Protein AF-A0A349XZQ8-F1 (afdb_monomer_lite)

pLDDT: mean 75.04, std 19.47, range [43.38, 98.56]

Structure (mmCIF, N/CA/C/O backbone):
data_AF-A0A349XZQ8-F1
#
_entry.id   AF-A0A349XZQ8-F1
#
loop_
_atom_site.group_PDB
_atom_site.id
_atom_site.type_symbol
_atom_site.label_atom_id
_atom_site.label_alt_id
_atom_site.label_comp_id
_atom_site.label_asym_id
_atom_site.label_entity_id
_atom_site.label_seq_id
_atom_site.pdbx_PDB_ins_code
_atom_site.Cartn_x
_atom_site.Cartn_y
_atom_site.Cartn_z
_atom_site.occupancy
_atom_site.B_iso_or_equiv
_atom_site.auth_seq_id
_atom_site.auth_comp_id
_atom_site.auth_asym_id
_atom_site.auth_atom_id
_atom_site.pdbx_PDB_model_num
ATOM 1 N N . MET A 1 1 ? -0.243 60.048 -34.973 1.00 51.53 1 MET A N 1
ATOM 2 C CA . MET A 1 1 ? -0.980 59.401 -33.859 1.00 51.53 1 MET A CA 1
ATOM 3 C C . MET A 1 1 ? -1.787 58.177 -34.291 1.00 51.53 1 MET A C 1
ATOM 5 O O . MET A 1 1 ? -1.646 57.146 -33.662 1.00 51.53 1 MET A O 1
ATOM 9 N N . LYS A 1 2 ? -2.545 58.212 -35.398 1.00 52.25 2 LYS A N 1
ATOM 10 C CA . LYS A 1 2 ? -3.366 57.066 -35.855 1.00 52.25 2 LYS A CA 1
ATOM 11 C C . LYS A 1 2 ? -2.578 55.790 -36.210 1.00 52.25 2 LYS A C 1
ATOM 13 O O . LYS A 1 2 ? -3.070 54.706 -35.944 1.00 52.25 2 LYS A O 1
ATOM 18 N N . LYS A 1 3 ? -1.357 55.924 -36.753 1.00 51.78 3 LYS A N 1
ATOM 19 C CA . LYS A 1 3 ? -0.509 54.797 -37.204 1.00 51.78 3 LYS A CA 1
ATOM 20 C C . LYS A 1 3 ? 0.263 54.091 -36.076 1.00 51.78 3 LYS A C 1
ATOM 22 O O . LYS A 1 3 ? 0.659 52.947 -36.226 1.00 51.78 3 LYS A O 1
ATOM 27 N N . LEU A 1 4 ? 0.450 54.774 -34.943 1.00 59.44 4 LEU A N 1
ATOM 28 C CA . LEU A 1 4 ? 1.092 54.216 -33.744 1.00 59.44 4 LEU A CA 1
ATOM 29 C C . LEU A 1 4 ? 0.122 53.315 -32.968 1.00 59.44 4 LEU A C 1
ATOM 31 O O . LEU A 1 4 ? 0.510 52.250 -32.503 1.00 59.44 4 LEU A O 1
ATOM 35 N N . VAL A 1 5 ? -1.157 53.698 -32.912 1.00 58.81 5 VAL A N 1
ATOM 36 C CA . VAL A 1 5 ? -2.213 52.908 -32.257 1.00 58.81 5 VAL A CA 1
ATOM 37 C C . VAL A 1 5 ? -2.501 51.611 -33.028 1.00 58.81 5 VAL A C 1
ATOM 39 O O . VAL A 1 5 ? -2.750 50.578 -32.416 1.00 58.81 5 VAL A O 1
ATOM 42 N N . THR A 1 6 ? -2.394 51.625 -34.365 1.00 58.97 6 THR A N 1
ATOM 43 C CA . THR A 1 6 ? -2.598 50.423 -35.198 1.00 58.97 6 THR A CA 1
ATOM 44 C C . THR A 1 6 ? -1.443 49.423 -35.094 1.00 58.97 6 THR A C 1
ATOM 46 O O . THR A 1 6 ? -1.692 48.223 -35.116 1.00 58.97 6 THR A O 1
ATOM 49 N N . SER A 1 7 ? -0.195 49.880 -34.918 1.00 55.06 7 SER A N 1
ATOM 50 C CA . SER A 1 7 ? 0.945 48.978 -34.684 1.00 55.06 7 SER A CA 1
ATOM 51 C C . SER A 1 7 ? 0.903 48.314 -33.307 1.00 55.06 7 SER A C 1
ATOM 53 O O . SER A 1 7 ? 1.199 47.129 -33.211 1.00 55.06 7 SER A O 1
ATOM 55 N N . ILE A 1 8 ? 0.494 49.026 -32.251 1.00 59.47 8 ILE A N 1
ATOM 56 C CA . ILE A 1 8 ? 0.401 48.452 -30.894 1.00 59.47 8 ILE A CA 1
ATOM 57 C C . ILE A 1 8 ? -0.689 47.367 -30.822 1.00 59.47 8 ILE A C 1
ATOM 59 O O . ILE A 1 8 ? -0.495 46.345 -30.167 1.00 59.47 8 ILE A O 1
ATOM 63 N N . ALA A 1 9 ? -1.791 47.527 -31.564 1.00 53.91 9 ALA A N 1
ATOM 64 C CA . ALA A 1 9 ? -2.838 46.507 -31.661 1.00 53.91 9 ALA A CA 1
ATOM 65 C C . ALA A 1 9 ? -2.365 45.217 -32.364 1.00 53.91 9 ALA A C 1
ATOM 67 O O . ALA A 1 9 ? -2.815 44.130 -32.011 1.00 53.91 9 ALA A O 1
ATOM 68 N N . LEU A 1 10 ? -1.430 45.314 -33.318 1.00 53.53 10 LEU A N 1
ATOM 69 C CA . LEU A 1 10 ? -0.896 44.147 -34.027 1.00 53.53 10 LEU A CA 1
ATOM 70 C C . LEU A 1 10 ? 0.109 43.351 -33.174 1.00 53.53 10 LEU A C 1
ATOM 72 O O . LEU A 1 10 ? 0.131 42.125 -33.238 1.00 53.53 10 LEU A O 1
ATOM 76 N N . PHE A 1 11 ? 0.890 44.024 -32.319 1.00 53.72 11 PHE A N 1
ATOM 77 C CA . PHE A 1 11 ? 1.784 43.353 -31.365 1.00 53.72 11 PHE A CA 1
ATOM 78 C C . PHE A 1 11 ? 1.019 42.622 -30.250 1.00 53.72 11 PHE A C 1
ATOM 80 O O . PHE A 1 11 ? 1.453 41.559 -29.810 1.00 53.72 11 PHE A O 1
ATOM 87 N N . ALA A 1 12 ? -0.153 43.125 -29.847 1.00 54.28 12 ALA A N 1
ATOM 88 C CA . ALA A 1 12 ? -1.011 42.452 -28.870 1.00 54.28 12 ALA A CA 1
ATOM 89 C C . ALA A 1 12 ? -1.652 41.153 -29.408 1.00 54.28 12 ALA A C 1
ATOM 91 O O . ALA A 1 12 ? -1.959 40.263 -28.622 1.00 54.28 12 ALA A O 1
ATOM 92 N N . ALA A 1 13 ? -1.801 41.003 -30.730 1.00 52.22 13 ALA A N 1
ATOM 93 C CA . ALA A 1 13 ? -2.339 39.786 -31.347 1.00 52.22 13 ALA A CA 1
ATOM 94 C C . ALA A 1 13 ? -1.288 38.672 -31.556 1.00 52.22 13 ALA A C 1
ATOM 96 O O . ALA A 1 13 ? -1.654 37.516 -31.747 1.00 52.22 13 ALA A O 1
ATOM 97 N N . ILE A 1 14 ? 0.010 38.993 -31.483 1.00 56.62 14 ILE A N 1
ATOM 98 C CA . ILE A 1 14 ? 1.114 38.016 -31.596 1.00 56.62 14 ILE A CA 1
ATOM 99 C C . ILE A 1 14 ? 1.583 37.535 -30.204 1.00 56.62 14 ILE A C 1
ATOM 101 O O . ILE A 1 14 ? 2.207 36.484 -30.077 1.00 56.62 14 ILE A O 1
ATOM 105 N N . GLY A 1 15 ? 1.209 38.240 -29.130 1.00 48.34 15 GLY A N 1
ATOM 106 C CA . GLY A 1 15 ? 1.578 37.911 -27.747 1.00 48.34 15 GLY A CA 1
ATOM 107 C C . GLY A 1 15 ? 0.819 36.747 -27.090 1.00 48.34 15 GLY A C 1
ATOM 108 O O . GLY A 1 15 ? 1.121 36.414 -25.949 1.00 48.34 15 GLY A O 1
ATOM 109 N N . CYS A 1 16 ? -0.133 36.104 -27.775 1.00 50.78 16 CYS A N 1
ATOM 110 C CA . CYS A 1 16 ? -0.908 34.976 -27.228 1.00 50.78 16 CYS A CA 1
ATOM 111 C C . CYS A 1 16 ? -0.413 33.583 -27.662 1.00 50.78 16 CYS A C 1
ATOM 113 O O . CYS A 1 16 ? -1.126 32.607 -27.461 1.00 50.78 16 CYS A O 1
ATOM 115 N N . SER A 1 17 ? 0.785 33.456 -28.243 1.00 53.53 17 SER A N 1
ATOM 116 C CA . SER A 1 17 ? 1.308 32.151 -28.707 1.00 53.53 17 SER A CA 1
ATOM 117 C C . SER A 1 17 ? 2.655 31.744 -28.104 1.00 53.53 17 SER A C 1
ATOM 119 O O . SER A 1 17 ? 3.374 30.960 -28.711 1.00 53.53 17 SER A O 1
ATOM 121 N N . PHE A 1 18 ? 3.029 32.253 -26.926 1.00 47.75 18 PHE A N 1
ATOM 122 C CA . PHE A 1 18 ? 4.269 31.822 -26.264 1.00 47.75 18 PHE A CA 1
ATOM 123 C C . PHE A 1 18 ? 4.128 31.690 -24.742 1.00 47.75 18 PHE A C 1
ATOM 125 O O . PHE A 1 18 ? 4.991 32.101 -23.976 1.00 47.75 18 PHE A O 1
ATOM 132 N N . THR A 1 19 ? 3.060 31.045 -24.276 1.00 44.72 19 THR A N 1
ATOM 133 C CA . THR A 1 19 ? 3.224 30.168 -23.112 1.00 44.72 19 THR A CA 1
ATOM 134 C C . THR A 1 19 ? 3.639 28.811 -23.655 1.00 44.72 19 THR A C 1
ATOM 136 O O . THR A 1 19 ? 2.799 27.949 -23.906 1.00 44.72 19 THR A O 1
ATOM 139 N N . VAL A 1 20 ? 4.944 28.630 -23.871 1.00 48.53 20 VAL A N 1
ATOM 140 C CA . VAL A 1 20 ? 5.521 2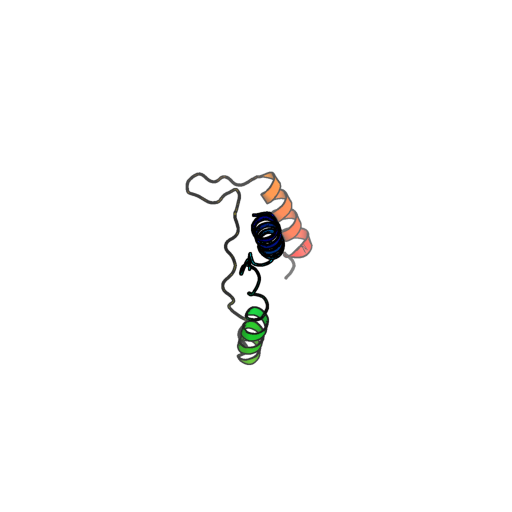7.286 -23.841 1.00 48.53 20 VAL A CA 1
ATOM 141 C C . VAL A 1 20 ? 5.324 26.810 -22.407 1.00 48.53 20 VAL A C 1
ATOM 143 O O . VAL A 1 20 ? 6.123 27.085 -21.518 1.00 48.53 20 VAL A O 1
ATOM 146 N N . ALA A 1 21 ? 4.187 26.164 -22.168 1.00 43.38 21 ALA A N 1
ATOM 147 C CA . ALA A 1 21 ? 4.049 25.225 -21.081 1.00 43.38 21 ALA A CA 1
ATOM 148 C C . ALA A 1 21 ? 4.991 24.064 -21.419 1.00 43.38 21 ALA A C 1
ATOM 150 O O . ALA A 1 21 ? 4.597 23.094 -22.060 1.00 43.38 21 ALA A O 1
ATOM 151 N N . SER A 1 22 ? 6.264 24.187 -21.043 1.00 45.66 22 SER A N 1
ATOM 152 C CA . SER A 1 22 ? 7.165 23.041 -20.947 1.00 45.66 22 SER A CA 1
ATOM 153 C C . SER A 1 22 ? 6.715 22.215 -19.741 1.00 45.66 22 SER A C 1
ATOM 155 O O . SER A 1 22 ? 7.273 22.305 -18.651 1.00 45.66 22 SER A O 1
ATOM 157 N N . ALA A 1 23 ? 5.621 21.489 -19.919 1.00 52.19 23 ALA A N 1
ATOM 158 C CA . ALA A 1 23 ? 5.097 20.522 -18.971 1.00 52.19 23 ALA A CA 1
ATOM 159 C C . ALA A 1 23 ? 4.441 19.384 -19.759 1.00 52.19 23 ALA A C 1
ATOM 161 O O . ALA A 1 23 ? 3.259 19.121 -19.584 1.00 52.19 23 ALA A O 1
ATOM 162 N N . ALA A 1 24 ? 5.184 18.781 -20.694 1.00 49.78 24 ALA A N 1
ATOM 163 C CA . ALA A 1 24 ? 4.863 17.484 -21.298 1.00 49.78 24 ALA A CA 1
ATOM 164 C C . ALA A 1 24 ? 6.005 16.994 -22.217 1.00 49.78 24 ALA A C 1
ATOM 166 O O . ALA A 1 24 ? 5.772 16.692 -23.381 1.00 49.78 24 ALA A O 1
ATOM 167 N N . GLU A 1 25 ? 7.241 16.904 -21.720 1.00 49.44 25 GLU A N 1
ATOM 168 C CA . GLU A 1 25 ? 8.288 16.097 -22.371 1.00 49.44 25 GLU A CA 1
ATOM 169 C C . GLU A 1 25 ? 8.932 15.165 -21.336 1.00 49.44 25 GLU A C 1
ATOM 171 O O . GLU A 1 25 ? 10.046 15.385 -20.885 1.00 49.44 25 GLU A O 1
ATOM 176 N N . GLU A 1 26 ? 8.211 14.115 -20.935 1.00 52.03 26 GLU A N 1
ATOM 177 C CA . GLU A 1 26 ? 8.785 12.949 -20.233 1.00 52.03 26 GLU A CA 1
ATOM 178 C C . GLU A 1 26 ? 8.419 11.619 -20.927 1.00 52.03 26 GLU A C 1
ATOM 180 O O . GLU A 1 26 ? 8.509 10.543 -20.348 1.00 52.03 26 GLU A O 1
ATOM 185 N N . SER A 1 27 ? 8.010 11.642 -22.201 1.00 50.56 27 SER A N 1
ATOM 186 C CA . SER A 1 27 ? 7.664 10.412 -22.936 1.00 50.56 27 SER A CA 1
ATOM 187 C C . SER A 1 27 ? 8.870 9.721 -23.595 1.00 50.56 27 SER A C 1
ATOM 189 O O . SER A 1 27 ? 8.838 8.509 -23.800 1.00 50.56 27 SER A O 1
ATOM 191 N N . HIS A 1 28 ? 9.951 10.450 -23.899 1.00 52.78 28 HIS A N 1
ATOM 192 C CA . HIS A 1 28 ? 11.125 9.907 -24.606 1.00 52.78 28 HIS A CA 1
ATOM 193 C C . HIS A 1 28 ? 12.145 9.188 -23.699 1.00 52.78 28 HIS A C 1
ATOM 195 O O . HIS A 1 28 ? 13.012 8.459 -24.181 1.00 52.78 28 HIS A O 1
ATOM 201 N N . ASP A 1 29 ? 12.037 9.358 -22.384 1.00 66.00 29 ASP A N 1
ATOM 202 C CA . ASP A 1 29 ? 12.999 8.839 -21.407 1.00 66.00 29 ASP A CA 1
ATOM 203 C C . ASP A 1 29 ? 12.636 7.423 -20.914 1.00 66.00 29 ASP A C 1
ATOM 205 O O . ASP A 1 29 ? 13.504 6.571 -20.711 1.00 66.00 29 ASP A O 1
ATOM 209 N N . LEU A 1 30 ? 11.338 7.114 -20.817 1.00 70.12 30 LEU A N 1
ATOM 210 C CA . LEU A 1 30 ? 10.854 5.828 -20.311 1.00 70.12 30 LEU A CA 1
ATOM 211 C C . LEU A 1 30 ? 11.170 4.655 -21.251 1.00 70.12 30 LEU A C 1
ATOM 213 O O . LEU A 1 30 ? 11.563 3.584 -20.784 1.00 70.12 30 LEU A O 1
ATOM 217 N N . ALA A 1 31 ? 11.028 4.858 -22.564 1.00 74.00 31 ALA A N 1
ATOM 218 C CA . ALA A 1 31 ? 11.332 3.842 -23.573 1.00 74.00 31 ALA A CA 1
ATOM 219 C C . ALA A 1 31 ? 12.821 3.458 -23.538 1.00 74.00 31 ALA A C 1
ATOM 221 O O . ALA A 1 31 ? 13.156 2.283 -23.404 1.00 74.00 31 ALA A O 1
ATOM 222 N N . THR A 1 32 ? 13.707 4.456 -23.509 1.00 75.44 32 THR A N 1
ATOM 223 C CA . THR A 1 32 ? 15.163 4.260 -23.446 1.00 75.44 32 THR A CA 1
ATOM 224 C C . THR A 1 32 ? 15.599 3.570 -22.144 1.00 75.44 32 THR A C 1
ATOM 226 O O . THR A 1 32 ? 16.405 2.637 -22.161 1.00 75.44 32 THR A O 1
ATOM 229 N N . LYS A 1 33 ? 15.030 3.969 -20.994 1.00 70.69 33 LYS A N 1
ATOM 230 C CA . LYS A 1 33 ? 15.290 3.326 -19.689 1.00 70.69 33 LYS A CA 1
ATOM 231 C C . LYS A 1 33 ? 14.799 1.876 -19.636 1.00 70.69 33 LYS A C 1
ATOM 233 O O . LYS A 1 33 ? 15.430 1.033 -18.998 1.00 70.69 33 LYS A O 1
ATOM 238 N N . THR A 1 34 ? 13.693 1.589 -20.317 1.00 73.44 34 THR A N 1
ATOM 239 C CA . THR A 1 34 ? 13.106 0.247 -20.421 1.00 73.44 34 THR A CA 1
ATOM 240 C C . THR A 1 34 ? 13.985 -0.677 -21.260 1.00 73.44 34 THR A C 1
ATOM 242 O O . THR A 1 34 ? 14.305 -1.779 -20.817 1.00 73.44 34 THR A O 1
ATOM 245 N N . GLU A 1 35 ? 14.452 -0.214 -22.421 1.00 73.69 35 GLU A N 1
ATOM 246 C CA . GLU A 1 35 ? 15.333 -0.980 -23.310 1.00 73.69 35 GLU A CA 1
ATOM 247 C C . GLU A 1 35 ? 16.658 -1.367 -22.639 1.00 73.69 35 GLU A C 1
ATOM 249 O O . GLU A 1 35 ? 17.048 -2.534 -22.682 1.00 73.69 35 GLU A O 1
ATOM 254 N N . HIS A 1 36 ? 17.322 -0.424 -21.957 1.00 69.00 36 HIS A N 1
ATOM 255 C CA . HIS A 1 36 ? 18.599 -0.688 -21.281 1.00 69.00 36 HIS A CA 1
ATOM 256 C C . HIS A 1 36 ? 18.473 -1.730 -20.158 1.00 69.00 36 HIS A C 1
ATOM 258 O O . HIS A 1 36 ? 19.356 -2.567 -19.977 1.00 69.00 36 HIS A O 1
ATOM 264 N N . ALA A 1 37 ? 17.368 -1.717 -19.411 1.00 67.38 37 ALA A N 1
ATOM 265 C CA . ALA A 1 37 ? 17.164 -2.692 -18.350 1.00 67.38 37 ALA A CA 1
ATOM 266 C C . ALA A 1 37 ? 16.809 -4.083 -18.888 1.00 67.38 37 ALA A C 1
ATOM 268 O O . ALA A 1 37 ? 17.395 -5.074 -18.450 1.00 67.38 37 ALA A O 1
ATOM 269 N N . ILE A 1 38 ? 15.923 -4.150 -19.892 1.00 71.19 38 ILE A N 1
ATOM 270 C CA . ILE A 1 38 ? 15.578 -5.407 -20.570 1.00 71.19 38 ILE A CA 1
ATOM 271 C C . ILE A 1 38 ? 16.841 -6.052 -21.155 1.00 71.19 38 ILE A C 1
ATOM 273 O O . ILE A 1 38 ? 17.049 -7.251 -20.972 1.00 71.19 38 ILE A O 1
ATOM 277 N N . ALA A 1 39 ? 17.716 -5.262 -21.788 1.00 73.69 39 ALA A N 1
ATOM 278 C CA . ALA A 1 39 ? 18.988 -5.739 -22.330 1.00 73.69 39 ALA A CA 1
ATOM 279 C C . ALA A 1 39 ? 19.942 -6.291 -21.251 1.00 73.69 39 ALA A C 1
ATOM 281 O O . ALA A 1 39 ? 20.700 -7.220 -21.523 1.00 73.69 39 ALA A O 1
ATOM 282 N N . GLY A 1 40 ? 19.886 -5.763 -20.024 1.00 70.50 40 GLY A N 1
ATOM 283 C CA . GLY A 1 40 ? 20.659 -6.253 -18.879 1.00 70.50 40 GLY A CA 1
ATOM 284 C C . GLY A 1 40 ? 20.091 -7.512 -18.212 1.00 70.50 40 GLY A C 1
ATOM 285 O O . GLY A 1 40 ? 20.735 -8.073 -17.331 1.00 70.50 40 GLY A O 1
ATOM 286 N N . GLY A 1 41 ? 18.899 -7.979 -18.600 1.00 67.50 41 GLY A N 1
ATOM 287 C CA . GLY A 1 41 ? 18.229 -9.108 -17.942 1.00 67.50 41 GLY A CA 1
ATOM 288 C C . GLY A 1 41 ? 17.709 -8.773 -16.540 1.00 67.50 41 GLY A C 1
ATOM 289 O O . GLY A 1 41 ? 17.473 -9.669 -15.730 1.00 67.50 41 GLY A O 1
ATOM 290 N N . HIS A 1 42 ? 17.550 -7.486 -16.228 1.00 68.25 42 HIS A N 1
ATOM 291 C CA . HIS A 1 42 ? 16.955 -6.997 -14.988 1.00 68.25 42 HIS A CA 1
ATOM 292 C C . HIS A 1 42 ? 15.686 -6.237 -15.366 1.00 68.25 42 HIS A C 1
ATOM 294 O O . HIS A 1 42 ? 15.686 -5.468 -16.323 1.00 68.25 42 HIS A O 1
ATOM 300 N N . PHE A 1 43 ? 14.586 -6.420 -14.639 1.00 64.25 43 PHE A N 1
ATOM 301 C CA . PHE A 1 43 ? 13.399 -5.603 -14.894 1.00 64.25 43 PHE A CA 1
ATOM 302 C C . PHE A 1 43 ? 13.764 -4.108 -14.767 1.00 64.25 43 PHE A C 1
ATOM 304 O O . PHE A 1 43 ? 14.488 -3.764 -13.827 1.00 64.25 43 PHE A O 1
ATOM 311 N N . PRO A 1 44 ? 13.313 -3.216 -15.673 1.00 70.06 44 PRO A N 1
ATOM 312 C CA . PRO A 1 44 ? 13.574 -1.786 -15.550 1.00 70.06 44 PRO A CA 1
ATOM 313 C C . PRO A 1 44 ? 13.103 -1.254 -14.210 1.00 70.06 44 PRO A C 1
ATOM 315 O O . PRO A 1 44 ? 11.908 -1.117 -13.954 1.00 70.06 44 PRO A O 1
ATOM 318 N N . VAL A 1 45 ? 14.070 -0.924 -13.352 1.00 71.19 45 VAL A N 1
ATOM 319 C CA . VAL A 1 45 ? 13.826 -0.221 -12.095 1.00 71.19 45 VAL A CA 1
ATOM 320 C C . VAL A 1 45 ? 13.619 1.252 -12.429 1.00 71.19 45 VAL A C 1
ATOM 322 O O . VAL A 1 45 ? 14.495 2.099 -12.259 1.00 71.19 45 VAL A O 1
ATOM 325 N N . ILE A 1 46 ? 12.447 1.542 -12.980 1.00 80.12 46 ILE A N 1
ATOM 326 C CA . ILE A 1 46 ? 11.964 2.901 -13.186 1.00 80.12 46 ILE A CA 1
ATOM 327 C C . ILE A 1 46 ? 11.461 3.404 -11.837 1.00 80.12 46 ILE A C 1
ATOM 329 O O . ILE A 1 46 ? 10.721 2.702 -11.142 1.00 80.12 46 ILE A O 1
ATOM 333 N N . LYS A 1 47 ? 11.867 4.619 -11.453 1.00 82.06 47 LYS A N 1
ATOM 334 C CA . LYS A 1 47 ? 11.342 5.264 -10.247 1.00 82.06 47 LYS A CA 1
ATOM 335 C C . LYS A 1 47 ? 9.824 5.438 -10.428 1.00 82.06 47 LYS A C 1
ATOM 337 O O . LYS A 1 47 ? 9.435 6.149 -11.352 1.00 82.06 47 LYS A O 1
ATOM 342 N N . PRO A 1 48 ? 8.980 4.820 -9.584 1.00 85.25 48 PRO A N 1
ATOM 343 C CA . PRO A 1 48 ? 7.543 5.001 -9.691 1.00 85.25 48 PRO A CA 1
ATOM 344 C C . PRO A 1 48 ? 7.167 6.434 -9.318 1.00 85.25 48 PRO A C 1
ATOM 346 O O . PRO A 1 48 ? 7.775 7.041 -8.430 1.00 85.25 48 PRO A O 1
ATOM 349 N N . GLU A 1 49 ? 6.142 6.953 -9.983 1.00 90.50 49 GLU A N 1
ATOM 350 C CA . GLU A 1 49 ? 5.522 8.212 -9.597 1.00 90.50 49 GLU A CA 1
ATOM 351 C C . GLU A 1 49 ? 4.795 8.062 -8.263 1.00 90.50 49 GLU A C 1
ATOM 353 O O . GLU A 1 49 ? 4.091 7.076 -8.012 1.00 90.50 49 GLU A O 1
ATOM 358 N N . GLU A 1 50 ? 4.942 9.068 -7.407 1.00 93.62 50 GLU A N 1
ATOM 359 C CA . GLU A 1 50 ? 4.264 9.092 -6.122 1.00 93.62 50 GLU A CA 1
ATOM 360 C C . GLU A 1 50 ? 2.770 9.356 -6.317 1.00 93.62 50 GLU A C 1
ATOM 362 O O . GLU A 1 50 ? 2.360 10.377 -6.865 1.00 93.62 50 GLU A O 1
ATOM 367 N N . GLN A 1 51 ? 1.949 8.413 -5.861 1.00 94.38 51 GLN A N 1
ATOM 368 C CA . GLN A 1 51 ? 0.498 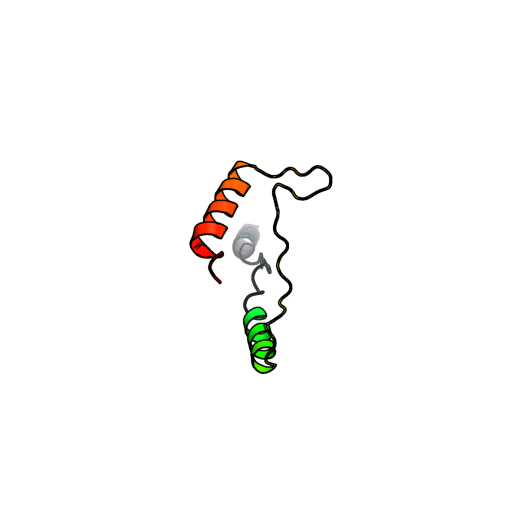8.504 -5.964 1.00 94.38 51 GLN A CA 1
ATOM 369 C C . GLN A 1 51 ? -0.100 9.127 -4.700 1.00 94.38 51 GLN A C 1
ATOM 371 O O . GLN A 1 51 ? 0.334 8.854 -3.578 1.00 94.38 51 GLN A O 1
ATOM 376 N N . SER A 1 52 ? -1.151 9.926 -4.872 1.00 94.00 52 SER A N 1
ATOM 377 C CA . SER A 1 52 ? -1.890 10.545 -3.771 1.00 94.00 52 SER A CA 1
ATOM 378 C C . SER A 1 52 ? -2.923 9.577 -3.180 1.00 94.00 52 SER A C 1
ATOM 380 O O . SER A 1 52 ? -4.062 9.465 -3.631 1.00 94.00 52 SER A O 1
ATOM 382 N N . TRP A 1 53 ? -2.531 8.852 -2.133 1.00 94.75 53 TRP A N 1
ATOM 383 C CA . TRP A 1 53 ? -3.414 7.883 -1.477 1.00 94.75 53 TRP A CA 1
ATOM 384 C C . TRP A 1 53 ? -4.289 8.514 -0.393 1.00 94.75 53 TRP A C 1
ATOM 386 O O . TRP A 1 53 ? -3.817 9.295 0.431 1.00 94.75 53 TRP A O 1
ATOM 396 N N . SER A 1 54 ? -5.551 8.083 -0.303 1.00 90.88 54 SER A N 1
ATOM 397 C CA . SER A 1 54 ? -6.504 8.555 0.717 1.00 90.88 54 SER A CA 1
ATOM 398 C C . SER A 1 54 ? -6.087 8.234 2.159 1.00 90.88 54 SER A C 1
ATOM 400 O O . SER A 1 54 ? -6.564 8.857 3.103 1.00 90.88 54 SER A O 1
ATOM 402 N N . PHE A 1 55 ? -5.222 7.237 2.334 1.00 95.44 55 PHE A N 1
ATOM 403 C CA . PHE A 1 55 ? -4.702 6.795 3.626 1.00 95.44 55 PHE A CA 1
ATOM 404 C C . PHE A 1 55 ? -3.278 7.296 3.904 1.00 95.44 55 PHE A C 1
ATOM 406 O O . PHE A 1 55 ? -2.698 6.912 4.917 1.00 95.44 55 PHE A O 1
ATOM 413 N N . ALA A 1 56 ? -2.698 8.123 3.029 1.00 96.31 56 ALA A N 1
ATOM 414 C CA . ALA A 1 56 ? -1.369 8.678 3.252 1.00 96.31 56 ALA A CA 1
ATOM 415 C C . ALA A 1 56 ? -1.365 9.690 4.418 1.00 96.31 56 ALA A C 1
ATOM 417 O O . ALA A 1 56 ? -2.350 10.383 4.673 1.00 96.31 56 ALA A O 1
ATOM 418 N N . GLY A 1 57 ? -0.230 9.789 5.116 1.00 94.25 57 GLY A N 1
ATOM 419 C CA . GLY A 1 57 ? -0.017 10.719 6.230 1.00 94.25 57 GLY A CA 1
ATOM 420 C C . GLY A 1 57 ? -0.250 10.116 7.627 1.00 94.25 57 GLY A C 1
ATOM 421 O O . GLY A 1 57 ? -0.810 9.029 7.764 1.00 94.25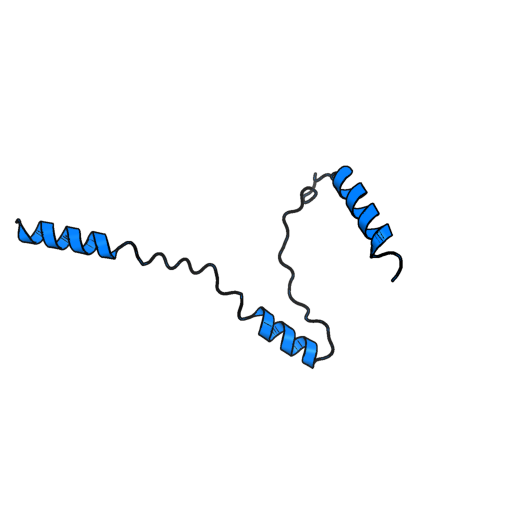 57 GLY A O 1
ATOM 422 N N . PRO A 1 58 ? 0.166 10.821 8.698 1.00 95.12 58 PRO A N 1
ATOM 423 C CA . PRO A 1 58 ? 0.227 10.276 10.063 1.00 95.12 58 PRO A CA 1
ATOM 424 C C . PRO A 1 58 ? -1.139 9.910 10.662 1.00 95.12 58 PRO A C 1
ATOM 426 O O . PRO A 1 58 ? -1.215 9.131 11.611 1.00 95.12 58 PRO A O 1
ATOM 429 N N . PHE A 1 59 ? -2.223 10.455 10.109 1.00 95.88 59 PHE A N 1
ATOM 430 C CA . PHE A 1 59 ? -3.591 10.210 10.570 1.00 95.88 59 PHE A CA 1
ATOM 431 C C . PHE A 1 59 ? -4.489 9.584 9.497 1.00 95.88 59 PHE A 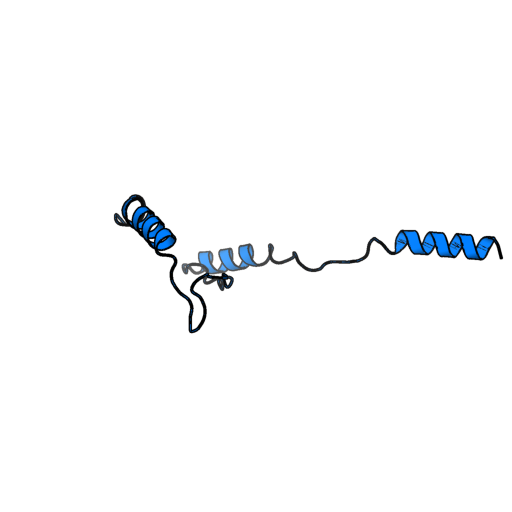C 1
ATOM 433 O O . PHE A 1 59 ? -5.699 9.471 9.711 1.00 95.88 59 PHE A O 1
ATOM 440 N N . GLY A 1 60 ? -3.915 9.167 8.364 1.00 95.31 60 GLY A N 1
ATOM 441 C CA . GLY A 1 60 ? -4.653 8.562 7.264 1.00 95.31 60 GLY A CA 1
ATOM 442 C C . GLY A 1 60 ? -5.420 7.310 7.696 1.00 95.31 60 GLY A C 1
ATOM 443 O O . GLY A 1 60 ? -5.016 6.575 8.604 1.00 95.31 60 GLY A O 1
ATOM 444 N N . LYS A 1 61 ? -6.574 7.078 7.066 1.00 95.62 61 LYS A N 1
ATOM 445 C CA . LYS A 1 61 ? -7.426 5.913 7.325 1.00 95.62 61 LYS A CA 1
ATOM 446 C C . LYS A 1 61 ? -7.725 5.199 6.024 1.00 95.62 61 LYS A C 1
ATOM 448 O O . LYS A 1 61 ? -7.986 5.826 5.001 1.00 95.62 61 LYS A O 1
ATOM 453 N N . TYR A 1 62 ? -7.732 3.876 6.091 1.00 95.88 62 TYR A N 1
ATOM 454 C CA . TYR A 1 62 ? -8.172 3.070 4.969 1.00 95.88 62 TYR A CA 1
ATOM 455 C C . TYR A 1 62 ? -9.676 3.216 4.752 1.00 95.88 62 TYR A C 1
ATOM 457 O O . TYR A 1 62 ? -10.468 3.149 5.697 1.00 95.88 62 TYR A O 1
ATOM 465 N N . ASP A 1 63 ? -10.064 3.332 3.487 1.00 96.00 63 ASP A N 1
ATOM 466 C CA . ASP A 1 63 ? -11.442 3.120 3.070 1.00 96.00 63 ASP A CA 1
ATOM 467 C C . ASP A 1 63 ? -11.727 1.608 3.091 1.00 96.00 63 ASP A C 1
ATOM 469 O O . ASP A 1 63 ? -11.201 0.834 2.288 1.00 96.00 63 ASP A O 1
ATOM 473 N N . LYS A 1 64 ? -12.582 1.168 4.020 1.00 96.38 64 LYS A N 1
ATOM 474 C CA . LYS A 1 64 ? -12.966 -0.247 4.153 1.00 96.38 64 LYS A CA 1
ATOM 475 C C . LYS A 1 64 ? -13.612 -0.798 2.878 1.00 96.38 64 LYS A C 1
ATOM 477 O O . LYS A 1 64 ? -13.388 -1.961 2.551 1.00 96.38 64 LYS A O 1
ATOM 482 N N . GLY A 1 65 ? -14.377 0.017 2.152 1.00 97.81 65 GLY A N 1
ATOM 483 C CA . GLY A 1 65 ? -14.975 -0.384 0.882 1.00 97.81 65 GLY A CA 1
ATOM 484 C C . GLY A 1 65 ? -13.914 -0.595 -0.198 1.00 97.81 65 GLY A C 1
ATOM 485 O O . GLY A 1 65 ? -13.994 -1.561 -0.957 1.00 97.81 65 GLY A O 1
ATOM 486 N N . GLN A 1 66 ? -12.884 0.257 -0.239 1.00 98.00 66 GLN A N 1
ATOM 487 C CA . GLN A 1 66 ? -11.724 0.064 -1.116 1.00 98.00 66 GLN A CA 1
ATOM 488 C C . GLN A 1 66 ? -11.006 -1.257 -0.809 1.00 98.00 66 GLN A C 1
ATOM 490 O O . GLN A 1 66 ? -10.730 -2.022 -1.733 1.00 98.00 66 GLN A O 1
ATOM 495 N N . LEU A 1 67 ? -10.785 -1.577 0.470 1.00 97.44 67 LEU A N 1
ATOM 496 C CA . LEU A 1 67 ? -10.144 -2.833 0.878 1.00 97.44 67 LEU A CA 1
ATOM 497 C C . LEU A 1 67 ? -10.965 -4.074 0.501 1.00 97.44 67 LEU A C 1
ATOM 499 O O . LEU A 1 67 ? -10.403 -5.065 0.041 1.00 97.44 67 LEU A O 1
ATOM 503 N N . GLN A 1 68 ? -12.291 -4.030 0.645 1.00 98.56 68 GLN A N 1
ATOM 504 C CA . GLN A 1 68 ? -13.168 -5.134 0.236 1.00 98.56 68 GLN A CA 1
ATOM 505 C C . GLN A 1 68 ? -13.089 -5.404 -1.272 1.00 98.56 68 GLN A C 1
ATOM 507 O O . GLN A 1 68 ? -13.010 -6.561 -1.688 1.00 98.56 68 GLN A O 1
ATOM 512 N N . ARG A 1 69 ? -13.061 -4.344 -2.092 1.00 98.38 69 ARG A N 1
ATOM 513 C CA . ARG A 1 69 ? -12.873 -4.471 -3.545 1.00 98.38 69 ARG A CA 1
ATOM 514 C C . ARG A 1 69 ? -11.486 -5.017 -3.883 1.00 98.38 69 ARG A C 1
ATOM 516 O O . ARG A 1 69 ? -11.385 -5.920 -4.706 1.00 98.38 69 ARG A O 1
ATOM 523 N N . GLY A 1 70 ? -10.441 -4.529 -3.213 1.00 98.00 70 GLY A N 1
ATOM 524 C CA . GLY A 1 70 ? -9.076 -5.032 -3.385 1.00 98.00 70 GLY A CA 1
ATOM 525 C C . GLY A 1 70 ? -8.948 -6.520 -3.051 1.00 98.00 70 GLY A C 1
ATOM 526 O O . GLY A 1 70 ? -8.382 -7.281 -3.830 1.00 98.00 70 GLY A O 1
ATOM 527 N N . LEU A 1 71 ? -9.556 -6.967 -1.947 1.00 98.38 71 LEU A N 1
ATOM 528 C CA . LEU A 1 71 ? -9.578 -8.382 -1.570 1.00 98.38 71 LEU A CA 1
ATOM 529 C C . LEU A 1 71 ? -10.290 -9.248 -2.615 1.00 98.38 71 LEU A C 1
ATOM 531 O O . LEU A 1 71 ? -9.857 -10.370 -2.871 1.00 98.38 71 LEU A O 1
ATOM 535 N N . LYS A 1 72 ? -11.373 -8.742 -3.216 1.00 98.50 72 LYS A N 1
ATOM 536 C CA . LYS A 1 72 ? -12.063 -9.435 -4.308 1.00 98.50 72 LYS A CA 1
ATOM 537 C C . LYS A 1 72 ? -11.130 -9.633 -5.507 1.00 98.50 72 LYS A C 1
ATOM 539 O O . LYS A 1 72 ? -10.967 -10.765 -5.942 1.00 98.50 72 LYS A O 1
ATOM 544 N N . VAL A 1 73 ? -10.463 -8.570 -5.969 1.00 98.44 73 VAL A N 1
ATOM 545 C CA . VAL A 1 73 ? -9.499 -8.643 -7.086 1.00 98.44 73 VAL A CA 1
ATOM 546 C C . VAL A 1 73 ? -8.381 -9.636 -6.784 1.00 98.44 73 VAL A C 1
ATOM 548 O O . VAL A 1 73 ? -8.093 -10.499 -7.605 1.00 98.44 73 VAL A O 1
ATOM 551 N N . TYR A 1 74 ? -7.794 -9.566 -5.588 1.00 98.38 74 TYR A N 1
ATOM 552 C CA . TYR A 1 74 ? -6.744 -10.498 -5.186 1.00 98.38 74 TYR A CA 1
ATOM 553 C C . TYR A 1 74 ? -7.209 -11.959 -5.278 1.00 98.38 74 TYR A C 1
ATOM 555 O O . TYR A 1 74 ? -6.519 -12.780 -5.874 1.00 98.38 74 TYR A O 1
ATOM 563 N N . LYS A 1 75 ? -8.391 -12.273 -4.734 1.00 98.25 75 LYS A N 1
ATOM 564 C CA . LYS A 1 75 ? -8.947 -13.634 -4.744 1.00 98.25 75 LYS A CA 1
ATOM 565 C C . LYS A 1 75 ? -9.321 -14.131 -6.139 1.00 98.25 75 LYS A C 1
ATOM 567 O O . LYS A 1 75 ? -9.204 -15.318 -6.407 1.00 98.25 75 LYS A O 1
ATOM 572 N N . GLU A 1 76 ? -9.840 -13.255 -6.990 1.00 98.00 76 GLU A N 1
ATOM 573 C CA . GLU A 1 76 ? -10.361 -13.650 -8.303 1.00 98.00 76 GLU A CA 1
ATOM 574 C C . GLU A 1 76 ? -9.283 -13.668 -9.392 1.00 98.00 76 GLU A C 1
ATOM 576 O O . GLU A 1 76 ? -9.439 -14.379 -10.379 1.00 98.00 76 GLU A O 1
ATOM 581 N N . VAL A 1 77 ? -8.199 -12.903 -9.227 1.00 98.06 77 VAL A N 1
ATOM 582 C CA . VAL A 1 77 ? -7.203 -12.684 -10.289 1.00 98.06 77 VAL A CA 1
ATOM 583 C C . VAL A 1 77 ? -5.801 -13.112 -9.875 1.00 98.06 77 VAL A C 1
ATOM 585 O O . VAL A 1 77 ? -5.069 -13.669 -10.687 1.00 98.06 77 VAL A O 1
ATOM 588 N N . CYS A 1 78 ? -5.399 -12.838 -8.635 1.00 97.94 78 CYS A N 1
ATOM 589 C CA . CYS A 1 78 ? -3.989 -12.9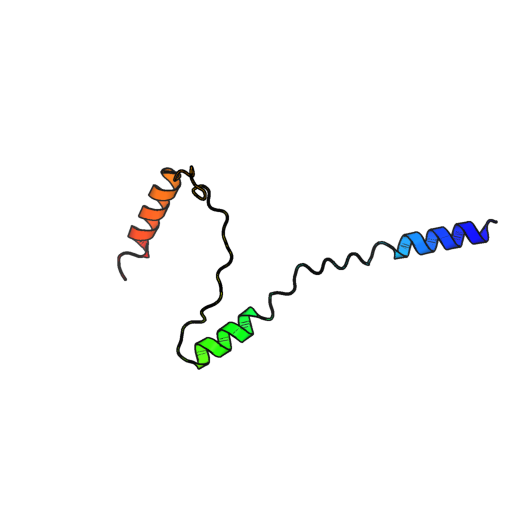08 -8.251 1.00 97.94 78 CYS A CA 1
ATOM 590 C C . CYS A 1 78 ? -3.629 -14.153 -7.438 1.00 97.94 78 CYS A C 1
ATOM 592 O O . CYS A 1 78 ? -2.500 -14.606 -7.522 1.00 97.94 78 CYS A O 1
ATOM 594 N N . SER A 1 79 ? -4.547 -14.717 -6.649 1.00 97.38 79 SER A N 1
ATOM 595 C CA . SER A 1 79 ? -4.214 -15.740 -5.643 1.00 97.38 79 SER A CA 1
ATOM 596 C C . SER A 1 79 ? -3.818 -17.113 -6.197 1.00 97.38 79 SER A C 1
ATOM 598 O O . SER A 1 79 ? -3.557 -18.021 -5.413 1.00 97.38 79 SER A O 1
ATOM 600 N N . ALA A 1 80 ? -3.858 -17.299 -7.517 1.00 95.25 80 ALA A N 1
ATOM 601 C CA . ALA A 1 80 ? -3.574 -18.571 -8.179 1.00 95.25 80 ALA A CA 1
ATOM 602 C C . ALA A 1 80 ? -2.144 -18.674 -8.743 1.00 95.25 80 ALA A C 1
ATOM 604 O O . ALA A 1 80 ? -1.750 -19.762 -9.161 1.00 95.25 80 ALA A O 1
ATOM 605 N N . CYS A 1 81 ? -1.398 -17.567 -8.760 1.00 92.25 81 CYS A N 1
ATOM 606 C CA . CYS A 1 81 ? -0.011 -17.483 -9.216 1.00 92.25 81 CYS A CA 1
ATOM 607 C C . CYS A 1 81 ? 0.893 -17.106 -8.038 1.00 92.25 81 CYS A C 1
ATOM 609 O O . CYS A 1 81 ? 2.030 -17.622 -7.998 1.00 92.25 81 CYS A O 1
#

Sequence (81 aa):
MKKLVTSIALFAAIGCSFTVASAAEESHDLATKTEHAIAGGHFPVIKPEEQSWSFAGPFGKYDKGQLQRGLKVYKEVCSAC

Radius of gyration: 26.07 Å; chains: 1; bounding box: 36×78×48 Å

Foldseek 3Di:
DVVVVVVVVVVVVVVPPPPPPPPDPPPVPVVVLQVVCVVVVHGRPDPDDDDDDQQDDPR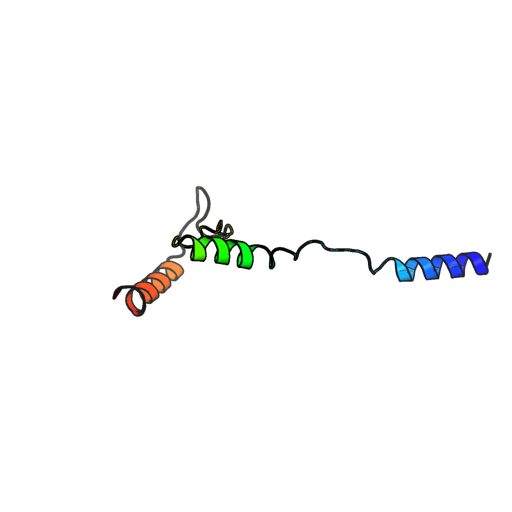RDDDPVVVVVVVVCCVPPPVVD

Secondary structure (DSSP, 8-state):
-HHHHHHHHHHHHHTTS---------HHHHHHHHHHHHHTTS---PPPPPP--TT-STT----HHHHHHHHHHIIIIITT-